Protein AF-A0A5J6Q466-F1 (afdb_monomer_lite)

Secondary structure (DSSP, 8-state):
-PPPPP---PPPPEE--SS-SEEEEEEEETTEEEEEEE----TTTEEE-HHHHHHHHHTSTTEEEEEEEGGGTEEEEEE-TTT--HHHHHHHHHHSPP-EEE------------------

pLDDT: mean 75.79, std 15.34, range [45.78, 94.12]

Sequence (120 aa):
MPVTPAATAAPPERLAGAGFSGLTLLHALPGRLRWRYDLPLSGDGQELDAARLRRRLLEQPGIHEVTLSPAIHSLGIRFDPAALDRERLERLLLEEPLPLRPRLAAPRATAATAPRRWGG

Radius of gyration: 20.08 Å; chains: 1; bounding box: 62×57×34 Å

Structure (mmCIF, N/CA/C/O backbone):
data_AF-A0A5J6Q466-F1
#
_entry.id   AF-A0A5J6Q466-F1
#
loop_
_atom_site.group_PDB
_atom_site.id
_atom_site.type_symbol
_atom_site.label_atom_id
_atom_site.label_alt_id
_atom_site.label_comp_id
_atom_site.label_asym_id
_atom_site.label_entity_id
_atom_site.label_seq_id
_atom_site.pdbx_PDB_ins_code
_atom_site.Cartn_x
_atom_site.Cartn_y
_atom_site.Cartn_z
_atom_site.occupancy
_atom_site.B_iso_or_equiv
_atom_site.auth_seq_id
_atom_site.auth_comp_id
_atom_site.auth_asym_id
_atom_site.auth_atom_id
_atom_site.pdbx_PDB_model_num
ATOM 1 N N . MET A 1 1 ? -35.489 -25.789 -7.309 1.00 51.00 1 MET A N 1
ATOM 2 C CA . MET A 1 1 ? -34.104 -25.417 -6.956 1.00 51.00 1 MET A CA 1
ATOM 3 C C . MET A 1 1 ? -33.791 -24.092 -7.641 1.00 51.00 1 MET A C 1
ATOM 5 O O . MET A 1 1 ? -33.480 -24.124 -8.825 1.00 51.00 1 MET A O 1
ATOM 9 N N . PRO A 1 2 ? -33.981 -22.929 -6.997 1.00 52.50 2 PRO A N 1
ATOM 10 C CA . PRO A 1 2 ? -33.559 -21.670 -7.596 1.00 52.50 2 PRO A CA 1
ATOM 11 C C . PRO A 1 2 ? -32.029 -21.585 -7.540 1.00 52.50 2 PRO A C 1
ATOM 13 O O . PRO A 1 2 ? -31.430 -21.688 -6.473 1.00 52.50 2 PRO A O 1
ATOM 16 N N . VAL A 1 3 ? -31.405 -21.452 -8.708 1.00 57.28 3 VAL A N 1
ATOM 17 C CA . VAL A 1 3 ? -29.985 -21.131 -8.842 1.00 57.28 3 VAL A CA 1
ATOM 18 C C . VAL A 1 3 ? -29.799 -19.667 -8.447 1.00 57.28 3 VAL A C 1
ATOM 20 O O . VAL A 1 3 ? -30.376 -18.772 -9.061 1.00 57.28 3 VAL A O 1
ATOM 23 N N . THR A 1 4 ? -29.047 -19.412 -7.380 1.00 60.06 4 THR A N 1
ATOM 24 C CA . THR A 1 4 ? -28.659 -18.052 -6.994 1.00 60.06 4 THR A CA 1
ATOM 25 C C . THR A 1 4 ? -27.838 -17.451 -8.138 1.00 60.06 4 THR A C 1
ATOM 27 O O . THR A 1 4 ? -26.858 -18.082 -8.546 1.00 60.06 4 THR A O 1
ATOM 30 N N . PRO A 1 5 ? -28.192 -16.275 -8.688 1.00 52.25 5 PRO A N 1
ATOM 31 C CA . PRO A 1 5 ? -27.340 -15.633 -9.674 1.00 52.25 5 PRO A CA 1
ATOM 32 C C . PRO A 1 5 ? -26.003 -15.313 -9.007 1.00 52.25 5 PRO A C 1
ATOM 34 O O . PRO A 1 5 ? -25.960 -14.712 -7.931 1.00 52.25 5 PRO A O 1
ATOM 37 N N . ALA A 1 6 ? -24.914 -15.768 -9.630 1.00 49.34 6 ALA A N 1
ATOM 38 C CA . ALA A 1 6 ? -23.566 -15.382 -9.256 1.00 49.34 6 ALA A CA 1
ATOM 39 C C . ALA A 1 6 ? -23.532 -13.855 -9.189 1.00 49.34 6 ALA A C 1
ATOM 41 O O . ALA A 1 6 ? -23.822 -13.189 -10.183 1.00 49.34 6 ALA A O 1
ATOM 42 N N . ALA A 1 7 ? -23.255 -13.318 -8.001 1.00 45.78 7 ALA A N 1
ATOM 43 C CA . ALA A 1 7 ? -23.070 -11.895 -7.810 1.00 45.78 7 ALA A CA 1
ATOM 44 C C . ALA A 1 7 ? -22.037 -11.428 -8.838 1.00 45.78 7 ALA A C 1
ATOM 46 O O . ALA A 1 7 ? -20.866 -11.801 -8.756 1.00 45.78 7 ALA A O 1
ATOM 47 N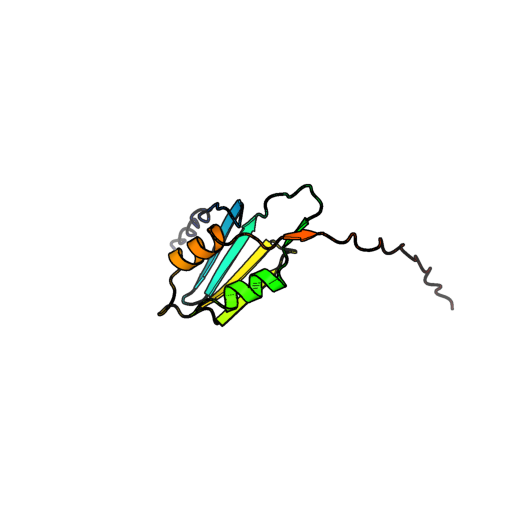 N . THR A 1 8 ? -22.493 -10.671 -9.837 1.00 45.81 8 THR A N 1
ATOM 48 C CA . THR A 1 8 ? -21.637 -9.910 -10.738 1.00 45.81 8 THR A CA 1
ATOM 49 C C . THR A 1 8 ? -20.774 -9.039 -9.843 1.00 45.81 8 THR A C 1
ATOM 51 O O . THR A 1 8 ? -21.242 -8.031 -9.314 1.00 45.81 8 THR A O 1
ATOM 54 N N . ALA A 1 9 ? -19.544 -9.484 -9.587 1.00 48.94 9 ALA A N 1
ATOM 55 C CA . ALA A 1 9 ? -18.566 -8.700 -8.866 1.00 48.94 9 ALA A CA 1
ATOM 56 C C . ALA A 1 9 ? -18.414 -7.402 -9.654 1.00 48.94 9 ALA A C 1
ATOM 58 O O . ALA A 1 9 ? -18.011 -7.429 -10.820 1.00 48.94 9 ALA A O 1
ATOM 59 N N . ALA A 1 10 ? -18.828 -6.290 -9.047 1.00 47.12 10 ALA A N 1
ATOM 60 C CA . ALA A 1 10 ? -18.618 -4.975 -9.621 1.00 47.12 10 ALA A CA 1
ATOM 61 C C . ALA A 1 10 ? -17.146 -4.868 -10.056 1.00 47.12 10 ALA A C 1
ATOM 63 O O . ALA A 1 10 ? -16.268 -5.368 -9.338 1.00 47.12 10 ALA A O 1
ATOM 64 N N . PRO A 1 11 ? -16.861 -4.289 -11.236 1.00 54.97 11 PRO A N 1
ATOM 65 C CA . PRO A 1 11 ? -15.489 -4.101 -11.670 1.00 54.97 11 PRO A CA 1
ATOM 66 C C . PRO A 1 11 ? -14.735 -3.359 -10.560 1.00 54.97 11 PRO A C 1
ATOM 68 O O . PRO A 1 11 ? -15.267 -2.388 -10.016 1.00 54.97 11 PRO A O 1
ATOM 71 N N . PRO A 1 12 ? -13.543 -3.833 -10.170 1.00 58.94 12 PRO A N 1
ATOM 72 C CA . PRO A 1 12 ? -12.835 -3.251 -9.047 1.00 58.94 12 PRO A CA 1
ATOM 73 C C . PRO A 1 12 ? -12.525 -1.785 -9.354 1.00 58.94 12 PRO A C 1
ATOM 75 O O . PRO A 1 12 ? -11.992 -1.460 -10.417 1.00 58.94 12 PRO A O 1
ATOM 78 N N . GLU A 1 13 ? -12.902 -0.909 -8.427 1.00 65.44 13 GLU A N 1
ATOM 79 C CA . GLU A 1 13 ? -12.701 0.532 -8.546 1.00 65.44 13 GLU A CA 1
ATOM 80 C C . GLU A 1 13 ? -11.212 0.820 -8.752 1.00 65.44 13 GLU A C 1
ATOM 82 O O . GLU A 1 13 ? -10.364 0.332 -7.995 1.00 65.44 13 GLU A O 1
ATOM 87 N N . ARG A 1 14 ? -10.898 1.570 -9.815 1.00 63.91 14 ARG A N 1
ATOM 88 C CA . ARG A 1 14 ? -9.527 1.921 -10.184 1.00 63.91 14 ARG A CA 1
ATOM 89 C C . ARG A 1 14 ? -9.260 3.378 -9.842 1.00 63.91 14 ARG A C 1
ATOM 91 O O . ARG A 1 14 ? -9.918 4.261 -10.382 1.00 63.91 14 ARG A O 1
ATOM 98 N N . LEU A 1 15 ? -8.272 3.618 -8.987 1.00 68.31 15 LEU A N 1
ATOM 99 C CA . LEU A 1 15 ? -7.842 4.961 -8.586 1.00 68.31 15 LEU 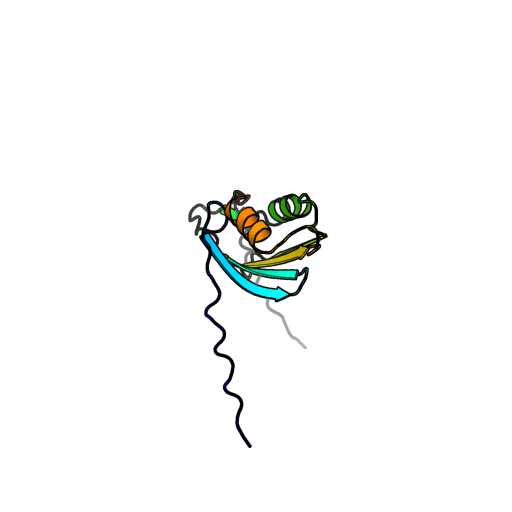A CA 1
ATOM 100 C C . LEU A 1 15 ? -6.444 5.266 -9.136 1.00 68.31 15 LEU A C 1
ATOM 102 O O . LEU A 1 15 ? -5.619 4.359 -9.217 1.00 68.31 15 LEU A O 1
ATOM 106 N N . ALA A 1 16 ? -6.166 6.518 -9.502 1.00 63.06 16 ALA A N 1
ATOM 107 C CA . ALA A 1 16 ? -4.870 6.958 -10.031 1.00 63.06 16 ALA A CA 1
ATOM 108 C C . ALA A 1 16 ? -4.379 8.214 -9.294 1.00 63.06 16 ALA A C 1
ATOM 110 O O . ALA A 1 16 ? -5.186 9.079 -8.953 1.00 63.06 16 ALA A O 1
ATOM 111 N N . GLY A 1 17 ? -3.075 8.296 -9.017 1.00 59.75 17 GLY A N 1
ATOM 112 C CA . GLY A 1 17 ? -2.470 9.363 -8.217 1.00 59.75 17 GLY A CA 1
ATOM 113 C C . GLY A 1 17 ? -0.995 9.592 -8.545 1.00 59.75 17 GLY A C 1
ATOM 114 O O . GLY A 1 17 ? -0.439 8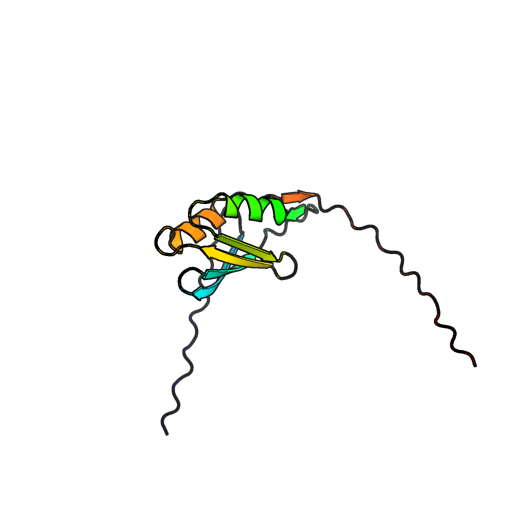.956 -9.439 1.00 59.75 17 GLY A O 1
ATOM 115 N N . ALA A 1 18 ? -0.363 10.517 -7.820 1.00 59.16 18 ALA A N 1
ATOM 116 C CA . ALA A 1 18 ? 1.048 10.869 -7.992 1.00 59.16 18 ALA A CA 1
ATOM 117 C C . ALA A 1 18 ? 2.000 9.714 -7.625 1.00 59.16 18 ALA A C 1
ATOM 119 O O . ALA A 1 18 ? 3.110 9.636 -8.151 1.00 59.16 18 ALA A O 1
ATOM 120 N N . GLY A 1 19 ? 1.557 8.818 -6.738 1.00 65.25 19 GLY A N 1
ATOM 121 C CA . GLY A 1 19 ? 2.235 7.571 -6.409 1.00 65.25 19 GLY A CA 1
ATOM 122 C C . GLY A 1 19 ? 1.953 6.472 -7.436 1.00 65.25 19 GLY A C 1
ATOM 123 O O . GLY A 1 19 ? 2.687 6.290 -8.406 1.00 65.25 19 GLY A O 1
ATOM 124 N N . PHE A 1 20 ? 0.893 5.699 -7.207 1.00 73.25 20 PHE A N 1
ATOM 125 C CA . PHE A 1 20 ? 0.484 4.619 -8.107 1.00 73.25 20 PHE A CA 1
ATOM 126 C C . PHE A 1 20 ? -0.374 5.128 -9.272 1.00 73.25 20 PHE A C 1
ATOM 128 O O . PHE A 1 20 ? -1.351 5.852 -9.077 1.00 73.25 20 PHE A O 1
ATOM 135 N N . SER A 1 21 ? -0.065 4.673 -10.491 1.00 69.81 21 SER A N 1
ATOM 136 C CA . SER A 1 21 ? -0.826 5.015 -11.707 1.00 69.81 21 SER A CA 1
ATOM 137 C C . SER A 1 21 ? -2.170 4.288 -11.799 1.00 69.81 21 SER A C 1
A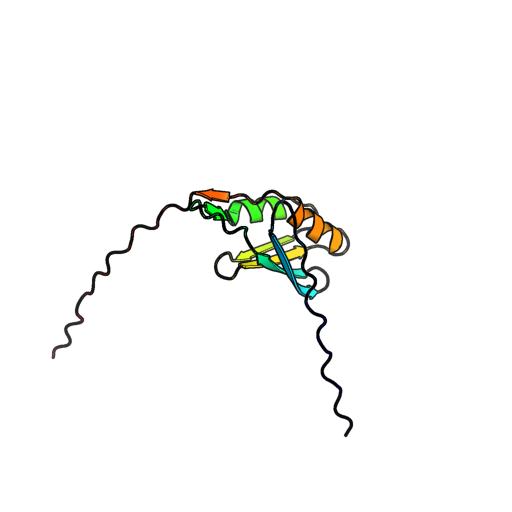TOM 139 O O . SER A 1 21 ? -3.025 4.644 -12.606 1.00 69.81 21 SER A O 1
ATOM 141 N N . GLY A 1 22 ? -2.348 3.256 -10.978 1.00 78.06 22 GLY A N 1
ATOM 142 C CA . GLY A 1 22 ? -3.572 2.485 -10.857 1.00 78.06 22 GLY A CA 1
ATOM 143 C C . GLY A 1 22 ? -3.564 1.709 -9.548 1.00 78.06 22 GLY A C 1
ATOM 144 O O . GLY A 1 22 ? -2.602 1.007 -9.260 1.00 78.06 22 GLY A O 1
ATOM 145 N N . LEU A 1 23 ? -4.626 1.810 -8.758 1.00 83.62 23 LEU A N 1
ATOM 146 C CA . LEU A 1 23 ? -4.906 0.954 -7.608 1.00 83.62 23 LEU A CA 1
ATOM 147 C C . LEU A 1 23 ? -6.222 0.247 -7.868 1.00 83.62 23 LEU A C 1
ATOM 149 O O . LEU A 1 23 ? -7.239 0.895 -8.064 1.00 83.62 23 LEU A O 1
ATOM 153 N N . THR A 1 24 ? -6.189 -1.076 -7.892 1.00 88.81 24 THR A N 1
ATOM 154 C CA . THR A 1 24 ? -7.350 -1.944 -8.075 1.00 88.81 24 THR A CA 1
ATOM 155 C C . THR A 1 24 ? -7.555 -2.724 -6.787 1.00 88.81 24 THR A C 1
ATOM 157 O O . THR A 1 24 ? -6.714 -3.552 -6.427 1.00 88.81 24 THR A O 1
ATOM 160 N N . LEU A 1 25 ? -8.646 -2.470 -6.071 1.00 88.62 25 LEU A N 1
ATOM 161 C CA . LEU A 1 25 ? -8.950 -3.205 -4.846 1.00 88.62 25 LEU A CA 1
ATOM 162 C C . LEU A 1 25 ? -9.288 -4.669 -5.177 1.00 88.62 25 LEU A C 1
ATOM 164 O O . LEU A 1 25 ? -10.211 -4.943 -5.937 1.00 88.62 25 LEU A O 1
ATOM 168 N N . LEU A 1 26 ? -8.532 -5.613 -4.609 1.00 88.44 26 LEU A N 1
ATOM 169 C CA . LEU A 1 26 ? -8.768 -7.052 -4.771 1.00 88.44 26 LEU A CA 1
ATOM 170 C C . LEU A 1 26 ? -9.607 -7.621 -3.628 1.00 88.44 26 LEU A C 1
ATOM 172 O O . LEU A 1 26 ? -10.518 -8.410 -3.858 1.00 88.44 26 LEU A O 1
ATOM 176 N N . HIS A 1 27 ? -9.276 -7.248 -2.391 1.00 85.50 27 HIS A N 1
ATOM 177 C CA . HIS A 1 27 ? -9.974 -7.727 -1.202 1.00 85.50 27 HIS A CA 1
ATOM 178 C C . HIS A 1 27 ? -10.099 -6.621 -0.163 1.00 85.50 27 HIS A C 1
ATOM 180 O O . HIS A 1 27 ? -9.103 -5.979 0.179 1.00 85.50 27 HIS A O 1
ATOM 186 N N . ALA A 1 28 ? -11.304 -6.478 0.386 1.00 88.00 28 ALA A N 1
ATOM 187 C CA . ALA A 1 28 ? -11.583 -5.660 1.554 1.00 88.00 28 ALA A CA 1
ATOM 188 C C . ALA A 1 28 ? -12.183 -6.513 2.666 1.00 88.00 28 ALA A C 1
ATOM 190 O O . ALA A 1 28 ? -13.271 -7.066 2.534 1.00 88.00 28 ALA A O 1
ATOM 191 N N . LEU A 1 29 ? -11.438 -6.620 3.758 1.00 88.00 29 LEU A N 1
ATOM 192 C CA . LEU A 1 29 ? -11.861 -7.209 5.016 1.00 88.00 29 LEU A CA 1
ATOM 193 C C . LEU A 1 29 ? -11.693 -6.139 6.107 1.00 88.00 29 LEU A C 1
ATOM 195 O O . LEU A 1 29 ? -10.812 -5.282 5.987 1.00 88.00 29 LEU A O 1
ATOM 199 N N . PRO A 1 30 ? -12.482 -6.176 7.190 1.00 82.31 30 PRO A N 1
ATOM 200 C CA . PRO A 1 30 ? -12.262 -5.288 8.326 1.00 82.31 30 PRO A CA 1
ATOM 201 C C . PRO A 1 30 ? -10.812 -5.386 8.828 1.00 82.31 30 PRO A C 1
ATOM 203 O O . PRO A 1 30 ? -10.328 -6.475 9.140 1.00 82.31 30 PRO A O 1
ATOM 206 N N . GLY A 1 31 ? -10.101 -4.256 8.834 1.00 88.19 31 GLY A N 1
ATOM 207 C CA . GLY A 1 31 ? -8.693 -4.173 9.233 1.00 88.19 31 GLY A CA 1
ATOM 208 C C . GLY A 1 31 ? -7.688 -4.812 8.266 1.00 88.19 31 GLY A C 1
ATOM 209 O O . GLY A 1 31 ? -6.511 -4.944 8.607 1.00 88.19 31 GLY A O 1
ATOM 210 N N . ARG A 1 32 ? -8.103 -5.231 7.061 1.00 92.00 32 ARG A N 1
ATOM 211 C CA . ARG A 1 32 ? -7.190 -5.756 6.038 1.00 92.00 32 ARG A CA 1
ATOM 212 C C . ARG A 1 32 ? -7.656 -5.434 4.625 1.00 92.00 32 ARG A C 1
ATOM 214 O O . ARG A 1 32 ? -8.690 -5.910 4.167 1.00 92.00 32 ARG A O 1
ATOM 221 N N . LEU A 1 33 ? -6.812 -4.731 3.887 1.00 91.88 33 LEU A N 1
ATOM 222 C CA . LEU A 1 33 ? -7.048 -4.396 2.489 1.00 91.88 33 LEU A CA 1
ATOM 223 C C . LEU A 1 33 ? -5.926 -4.953 1.618 1.00 91.88 33 LEU A C 1
ATOM 225 O O . LEU A 1 33 ? -4.765 -5.017 2.026 1.00 91.88 33 LEU A O 1
ATOM 229 N N . ARG A 1 34 ? -6.280 -5.392 0.411 1.00 91.69 34 ARG A N 1
ATOM 230 C CA . ARG A 1 34 ? -5.318 -5.832 -0.598 1.00 91.69 34 ARG A CA 1
ATOM 231 C C . ARG A 1 34 ? -5.641 -5.188 -1.930 1.00 91.69 34 ARG A C 1
ATOM 233 O O . ARG A 1 34 ? -6.725 -5.400 -2.466 1.00 91.69 34 ARG A O 1
ATOM 240 N N . TRP A 1 35 ? -4.662 -4.499 -2.492 1.00 91.06 35 TRP A N 1
ATOM 241 C CA . TRP A 1 35 ? -4.723 -3.891 -3.810 1.00 91.06 35 TRP A CA 1
ATOM 242 C C . TRP A 1 35 ? -3.749 -4.572 -4.766 1.00 91.06 35 TRP A C 1
ATOM 244 O O . TRP A 1 35 ? -2.676 -5.048 -4.379 1.00 91.06 35 TRP A O 1
ATOM 254 N N . ARG A 1 36 ? -4.126 -4.586 -6.040 1.00 90.00 36 ARG A N 1
ATOM 255 C CA . ARG A 1 36 ? -3.193 -4.689 -7.155 1.00 90.00 36 ARG A CA 1
ATOM 256 C C . ARG A 1 36 ? -2.872 -3.278 -7.614 1.00 90.00 36 ARG A C 1
ATOM 258 O O . ARG A 1 36 ? -3.791 -2.472 -7.734 1.00 90.00 36 ARG A O 1
ATOM 265 N N . TYR A 1 37 ? -1.606 -2.984 -7.856 1.00 87.38 37 TYR A N 1
ATOM 266 C CA . TYR A 1 37 ? -1.193 -1.663 -8.306 1.00 87.38 37 TYR A CA 1
ATOM 267 C C . TYR A 1 37 ? -0.556 -1.698 -9.689 1.00 87.38 37 TYR A C 1
ATOM 269 O O . TYR A 1 37 ? -0.026 -2.712 -10.128 1.00 87.38 37 TYR A O 1
ATOM 277 N N . ASP A 1 38 ? -0.581 -0.564 -10.366 1.00 81.75 38 ASP A N 1
ATOM 278 C CA . ASP A 1 38 ? 0.207 -0.317 -11.558 1.00 81.75 38 ASP A CA 1
ATOM 279 C C . ASP A 1 38 ? 1.301 0.680 -11.197 1.00 81.75 38 ASP A C 1
ATOM 281 O O . ASP A 1 38 ? 1.055 1.709 -10.559 1.00 81.75 38 ASP A O 1
ATOM 285 N N . LEU A 1 39 ? 2.526 0.347 -11.587 1.00 74.06 39 LEU A N 1
ATOM 286 C CA . LEU A 1 39 ? 3.620 1.300 -11.569 1.00 74.06 39 LEU A CA 1
ATOM 287 C C . LEU A 1 39 ? 3.572 2.079 -12.880 1.00 74.06 39 LEU A C 1
ATOM 289 O O . LEU A 1 39 ? 3.298 1.466 -13.920 1.00 74.06 39 LEU A O 1
ATOM 293 N N . PRO A 1 40 ? 3.875 3.387 -12.869 1.00 65.19 40 PRO A N 1
ATOM 294 C CA . PRO A 1 40 ? 4.211 4.042 -14.117 1.00 65.19 40 PRO A CA 1
ATOM 295 C C . PRO A 1 40 ? 5.353 3.225 -14.723 1.00 65.19 40 PRO A C 1
ATOM 297 O O . PRO A 1 40 ? 6.315 2.891 -14.027 1.00 65.19 40 PRO A O 1
ATOM 300 N N . LEU A 1 41 ? 5.208 2.820 -15.986 1.00 55.22 41 LEU A N 1
ATOM 301 C CA . LEU A 1 41 ? 6.291 2.226 -16.762 1.00 55.22 41 LEU A CA 1
ATOM 302 C C . LEU A 1 41 ? 7.399 3.280 -16.846 1.00 55.22 41 LEU A C 1
ATOM 304 O O . LEU A 1 41 ? 7.473 4.036 -17.809 1.00 55.22 41 LEU A O 1
ATOM 308 N N . SER A 1 42 ? 8.235 3.386 -15.815 1.00 52.09 42 SER A N 1
ATOM 309 C CA . SER A 1 42 ? 9.460 4.160 -15.882 1.00 52.09 42 SER A CA 1
ATOM 310 C C . SER A 1 42 ? 10.370 3.384 -16.820 1.00 52.09 42 SER A C 1
ATOM 312 O O . SER A 1 42 ? 11.051 2.441 -16.414 1.00 52.09 42 SER A O 1
ATOM 314 N N . GLY A 1 43 ? 10.334 3.761 -18.099 1.00 52.12 43 GLY A N 1
ATOM 315 C CA . GLY A 1 43 ? 11.239 3.269 -19.138 1.00 52.12 43 GLY A CA 1
ATOM 316 C C . GLY A 1 43 ? 12.721 3.486 -18.805 1.00 52.12 43 GLY A C 1
ATOM 317 O O . GLY A 1 43 ? 13.584 2.951 -19.488 1.00 52.12 43 GLY A O 1
ATOM 318 N N . ASP A 1 44 ? 13.014 4.200 -17.718 1.00 60.78 44 ASP A N 1
ATOM 319 C CA . ASP A 1 44 ? 14.332 4.655 -17.282 1.00 60.78 44 ASP A CA 1
ATOM 320 C C . ASP A 1 44 ? 15.101 3.671 -16.387 1.00 60.78 44 ASP A C 1
ATOM 322 O O . ASP A 1 44 ? 16.010 4.068 -15.662 1.00 60.78 44 ASP A O 1
ATOM 326 N N . GLY A 1 45 ? 14.742 2.383 -16.381 1.00 67.19 45 GLY A N 1
ATOM 327 C CA . GLY A 1 45 ? 15.468 1.396 -15.576 1.00 67.19 45 GLY A CA 1
ATOM 328 C C . GLY A 1 45 ? 15.379 1.676 -14.074 1.00 67.19 45 GLY A C 1
ATOM 329 O O . GLY A 1 45 ? 16.344 1.466 -13.350 1.00 67.19 45 GLY A O 1
ATOM 330 N N . GLN A 1 46 ? 14.228 2.151 -13.601 1.00 75.31 46 GLN A N 1
ATOM 331 C CA . GLN A 1 46 ? 13.936 2.338 -12.180 1.00 75.31 46 GLN A CA 1
ATOM 332 C C . GLN A 1 46 ? 13.054 1.184 -11.684 1.00 75.31 46 GLN A C 1
ATOM 334 O O . GLN A 1 46 ? 12.231 0.648 -12.426 1.00 75.31 46 GLN A O 1
ATOM 339 N N . GLU A 1 47 ? 13.207 0.792 -10.425 1.00 79.56 47 GLU A N 1
ATOM 340 C CA . GLU A 1 47 ? 12.325 -0.158 -9.750 1.00 79.56 47 GLU A CA 1
ATOM 341 C C . GLU A 1 47 ? 11.770 0.432 -8.451 1.00 79.56 47 GLU A C 1
ATOM 343 O O . GLU A 1 47 ? 12.349 1.342 -7.854 1.00 79.56 47 GLU A O 1
ATOM 348 N N . LEU A 1 48 ? 10.630 -0.094 -8.003 1.00 83.00 48 LEU A N 1
ATOM 349 C CA . LEU A 1 48 ? 10.037 0.298 -6.732 1.00 83.00 48 LEU A CA 1
ATOM 350 C C . LEU A 1 48 ? 10.911 -0.192 -5.569 1.00 83.00 48 LEU A C 1
ATOM 352 O O . LEU A 1 48 ? 11.121 -1.395 -5.394 1.00 83.00 48 LEU A O 1
ATOM 356 N N . ASP A 1 49 ? 11.344 0.730 -4.714 1.00 87.50 49 ASP A N 1
ATOM 357 C CA . ASP A 1 49 ? 11.978 0.405 -3.443 1.00 87.50 49 ASP A CA 1
ATOM 358 C C . ASP A 1 49 ? 10.921 -0.045 -2.427 1.00 87.50 49 ASP A C 1
ATOM 360 O O . ASP A 1 49 ? 10.416 0.713 -1.590 1.00 87.50 49 ASP A O 1
ATOM 364 N N . ALA A 1 50 ? 10.578 -1.328 -2.521 1.00 86.06 50 ALA A N 1
ATOM 365 C CA . ALA A 1 50 ? 9.568 -1.960 -1.690 1.00 86.06 50 ALA A CA 1
ATOM 366 C C . ALA A 1 50 ? 9.845 -1.824 -0.189 1.00 86.06 50 ALA A C 1
ATOM 368 O O . ALA A 1 50 ? 8.909 -1.674 0.596 1.00 86.06 50 ALA A O 1
ATOM 369 N N . ALA A 1 51 ? 11.117 -1.866 0.215 1.00 88.31 51 ALA A N 1
ATOM 370 C CA . ALA A 1 51 ? 11.502 -1.766 1.616 1.00 88.31 51 ALA A CA 1
ATOM 371 C C . ALA A 1 51 ? 11.249 -0.353 2.152 1.00 88.31 51 ALA A C 1
ATOM 373 O O . ALA A 1 51 ? 10.671 -0.194 3.230 1.00 88.31 51 ALA A O 1
ATOM 374 N N . ARG A 1 52 ? 11.624 0.671 1.377 1.00 88.38 52 ARG A N 1
ATOM 375 C CA . ARG A 1 52 ? 11.390 2.070 1.743 1.00 88.38 52 ARG A CA 1
ATOM 376 C C . ARG A 1 52 ? 9.904 2.408 1.782 1.00 88.38 52 ARG A C 1
ATOM 378 O O . ARG A 1 52 ? 9.468 3.048 2.738 1.00 88.38 52 ARG A O 1
ATOM 385 N N . LEU A 1 53 ? 9.127 1.940 0.803 1.00 88.12 53 LEU A N 1
ATOM 386 C CA . LEU A 1 53 ? 7.677 2.142 0.795 1.00 88.12 53 LEU A CA 1
ATOM 387 C C . LEU A 1 53 ? 7.015 1.444 1.988 1.00 88.12 53 LEU A C 1
ATOM 389 O O . LEU A 1 53 ? 6.231 2.058 2.706 1.00 88.12 53 LEU A O 1
ATOM 393 N N . ARG A 1 54 ? 7.380 0.182 2.251 1.00 90.62 54 ARG A N 1
ATOM 394 C CA . ARG A 1 54 ? 6.881 -0.575 3.406 1.00 90.62 54 ARG A CA 1
ATOM 395 C C . ARG A 1 54 ? 7.145 0.160 4.718 1.00 90.62 54 ARG A C 1
ATOM 397 O O . ARG A 1 54 ? 6.244 0.239 5.543 1.00 90.62 54 ARG A O 1
ATOM 404 N N . ARG A 1 55 ? 8.355 0.700 4.907 1.00 89.88 55 ARG A N 1
ATOM 405 C CA . ARG A 1 55 ? 8.710 1.445 6.122 1.00 89.88 55 ARG A CA 1
ATOM 406 C C . ARG A 1 55 ? 7.841 2.690 6.296 1.00 89.88 55 ARG A C 1
ATOM 408 O O . ARG A 1 55 ? 7.266 2.851 7.360 1.00 89.88 55 ARG A O 1
ATOM 415 N N . ARG A 1 56 ? 7.684 3.504 5.247 1.00 89.38 56 ARG A N 1
ATOM 416 C CA . ARG A 1 56 ? 6.832 4.707 5.287 1.00 89.38 56 ARG A CA 1
ATOM 417 C C . ARG A 1 56 ? 5.379 4.399 5.627 1.00 89.38 56 ARG A C 1
ATOM 419 O O . ARG A 1 56 ? 4.760 5.119 6.397 1.00 89.38 56 ARG A O 1
ATOM 426 N N . LEU A 1 57 ? 4.835 3.325 5.058 1.00 89.50 57 LEU A N 1
ATOM 427 C CA . LEU A 1 57 ? 3.469 2.903 5.359 1.00 89.50 57 LEU A CA 1
ATOM 428 C C . LEU A 1 57 ? 3.345 2.400 6.804 1.00 89.50 57 LEU A C 1
ATOM 430 O O . LEU A 1 57 ? 2.366 2.702 7.467 1.00 89.50 57 LEU A O 1
ATOM 434 N N . LEU A 1 58 ? 4.344 1.687 7.327 1.00 91.81 58 LEU A N 1
ATOM 435 C CA . LEU A 1 58 ? 4.356 1.255 8.731 1.00 91.81 58 LEU A CA 1
ATOM 436 C C . LEU A 1 58 ? 4.549 2.407 9.732 1.00 91.81 58 LEU A C 1
ATOM 438 O O . LEU A 1 58 ? 4.189 2.254 10.893 1.00 91.81 58 LEU A O 1
ATOM 442 N N . GLU A 1 59 ? 5.099 3.546 9.308 1.00 91.50 59 GLU A N 1
ATOM 443 C CA . GLU A 1 59 ? 5.189 4.763 10.131 1.00 91.50 59 GLU A CA 1
ATOM 444 C C . GLU A 1 59 ? 3.817 5.440 10.321 1.00 91.50 59 GLU A C 1
ATOM 446 O O . GLU A 1 59 ? 3.680 6.321 11.171 1.00 91.50 59 GLU A O 1
ATOM 451 N N . GLN A 1 60 ? 2.788 5.029 9.569 1.00 88.81 60 GLN A N 1
ATOM 452 C CA . GLN A 1 60 ? 1.448 5.592 9.693 1.00 88.81 60 GLN A CA 1
ATOM 453 C C . GLN A 1 60 ? 0.715 5.030 10.918 1.00 88.81 60 GLN A C 1
ATOM 455 O O . GLN A 1 60 ? 0.599 3.808 11.069 1.00 88.81 60 GLN A O 1
ATOM 460 N N . PRO A 1 61 ? 0.172 5.901 11.787 1.00 87.25 61 PRO A N 1
ATOM 461 C CA . PRO A 1 61 ? -0.500 5.473 13.005 1.00 87.25 61 PRO A CA 1
ATOM 462 C C . PRO A 1 61 ? -1.733 4.644 12.658 1.00 87.25 61 PRO A C 1
ATOM 464 O O . PRO A 1 61 ? -2.597 5.123 11.940 1.00 87.25 61 PRO A O 1
ATOM 467 N N . GLY A 1 62 ? -1.822 3.419 13.181 1.00 90.12 62 GLY A N 1
ATOM 468 C CA . GLY A 1 62 ? -2.928 2.495 12.911 1.00 90.12 62 GLY A CA 1
ATOM 469 C C . GLY A 1 62 ? -2.641 1.462 11.819 1.00 90.12 62 GLY A C 1
ATOM 470 O O . GLY A 1 62 ? -3.452 0.563 11.631 1.00 90.12 62 GLY A O 1
ATOM 471 N N . ILE A 1 63 ? -1.493 1.514 11.134 1.00 93.00 63 ILE A N 1
ATOM 472 C CA . ILE A 1 63 ? -1.034 0.422 10.264 1.00 93.00 63 ILE A CA 1
ATOM 473 C C . ILE A 1 63 ? -0.156 -0.542 11.071 1.00 93.00 63 ILE A C 1
ATOM 475 O O . ILE A 1 63 ? 0.800 -0.142 11.726 1.00 93.00 63 ILE A O 1
ATOM 479 N N . HIS A 1 64 ? -0.469 -1.835 11.011 1.00 93.19 64 HIS A N 1
ATOM 480 C CA . HIS A 1 64 ? 0.251 -2.880 11.748 1.00 93.19 64 HIS A CA 1
ATOM 481 C C . HIS A 1 64 ? 1.148 -3.724 10.852 1.00 93.19 64 HIS A C 1
ATOM 483 O O . HIS A 1 64 ? 2.202 -4.196 11.276 1.00 93.19 64 HIS A O 1
ATOM 489 N N . GLU A 1 65 ? 0.720 -3.955 9.613 1.00 92.69 65 GLU A N 1
ATOM 490 C CA . GLU A 1 65 ? 1.432 -4.827 8.694 1.00 92.69 65 GLU A CA 1
ATOM 491 C C . GLU A 1 65 ? 1.294 -4.322 7.266 1.00 92.69 65 GLU A C 1
ATOM 493 O O . GLU A 1 65 ? 0.218 -3.913 6.831 1.00 92.69 65 GLU A O 1
ATOM 498 N N . VAL A 1 66 ? 2.393 -4.394 6.523 1.00 93.31 66 VAL A N 1
ATOM 499 C CA . VAL A 1 66 ? 2.433 -4.048 5.106 1.00 93.31 66 VAL A CA 1
ATOM 500 C C . VAL A 1 66 ? 3.186 -5.147 4.373 1.00 93.31 66 VAL A C 1
ATOM 502 O O . VAL A 1 66 ? 4.360 -5.414 4.655 1.00 93.31 66 VAL A O 1
ATOM 505 N N . THR A 1 67 ? 2.498 -5.774 3.425 1.00 91.38 67 THR A N 1
ATOM 506 C CA . THR A 1 67 ? 3.030 -6.794 2.522 1.00 91.38 67 THR A CA 1
ATOM 507 C C . THR A 1 67 ? 3.089 -6.208 1.122 1.00 91.38 67 THR A C 1
ATOM 509 O O . THR A 1 67 ? 2.054 -5.886 0.547 1.00 91.38 67 THR A O 1
ATOM 512 N N . LEU A 1 68 ? 4.279 -6.087 0.542 1.00 89.50 68 LEU A N 1
ATOM 513 C CA . LEU A 1 68 ? 4.430 -5.569 -0.813 1.00 89.50 68 LEU A CA 1
ATOM 514 C C . LEU A 1 68 ? 5.206 -6.560 -1.676 1.00 89.50 68 LEU A C 1
ATOM 516 O O . LEU A 1 68 ? 6.281 -7.023 -1.300 1.00 89.50 68 LEU A O 1
ATOM 520 N N . SER A 1 69 ? 4.643 -6.892 -2.834 1.00 88.50 69 SER A N 1
ATOM 521 C CA . SER A 1 69 ? 5.195 -7.867 -3.771 1.00 88.50 69 SER A CA 1
ATOM 522 C C . SER A 1 69 ? 5.316 -7.239 -5.160 1.00 88.50 69 SER A C 1
ATOM 524 O O . SER A 1 69 ? 4.366 -7.322 -5.942 1.00 88.50 69 SER A O 1
ATOM 526 N N . PRO A 1 70 ? 6.475 -6.636 -5.490 1.00 82.81 70 PRO A N 1
ATOM 527 C CA . PRO A 1 70 ? 6.709 -6.009 -6.791 1.00 82.81 70 PRO A CA 1
ATOM 528 C C . PRO A 1 70 ? 6.623 -6.990 -7.958 1.00 82.81 70 PRO A C 1
ATOM 530 O O . PRO A 1 70 ? 6.203 -6.601 -9.032 1.00 82.81 70 PRO A O 1
ATOM 533 N N . ALA A 1 71 ? 6.948 -8.271 -7.750 1.00 81.88 71 ALA A N 1
ATOM 534 C CA . ALA A 1 71 ? 6.907 -9.289 -8.805 1.00 81.88 71 ALA A CA 1
ATOM 535 C C . ALA A 1 71 ? 5.491 -9.575 -9.339 1.00 81.88 71 ALA A C 1
ATOM 537 O O . ALA A 1 71 ? 5.333 -9.992 -10.480 1.00 81.88 71 ALA A O 1
ATOM 538 N N . ILE A 1 72 ? 4.466 -9.367 -8.507 1.00 84.88 72 ILE A N 1
ATOM 539 C CA . ILE A 1 72 ? 3.052 -9.618 -8.840 1.00 84.88 72 ILE A CA 1
ATOM 540 C C . ILE A 1 72 ? 2.191 -8.359 -8.681 1.00 84.88 72 ILE A C 1
ATOM 542 O O . ILE A 1 72 ? 0.965 -8.445 -8.651 1.00 84.88 72 ILE A O 1
ATOM 546 N N . HIS A 1 73 ? 2.841 -7.206 -8.508 1.00 88.12 73 HIS A N 1
ATOM 547 C CA . HIS A 1 73 ? 2.230 -5.895 -8.320 1.00 88.12 73 HIS A CA 1
ATOM 548 C C . HIS A 1 73 ? 1.127 -5.876 -7.244 1.00 88.12 73 HIS A C 1
ATOM 550 O O . HIS A 1 73 ? 0.044 -5.324 -7.432 1.00 88.12 73 HIS A O 1
ATOM 556 N N . SER A 1 74 ? 1.378 -6.531 -6.109 1.00 89.81 74 SER A N 1
ATOM 557 C CA . SER A 1 74 ? 0.402 -6.663 -5.022 1.00 89.81 74 SER A CA 1
ATOM 558 C C . SER A 1 74 ? 0.851 -5.882 -3.793 1.00 89.81 74 SER A C 1
ATOM 560 O O . SER A 1 74 ? 2.008 -5.974 -3.381 1.00 89.81 74 S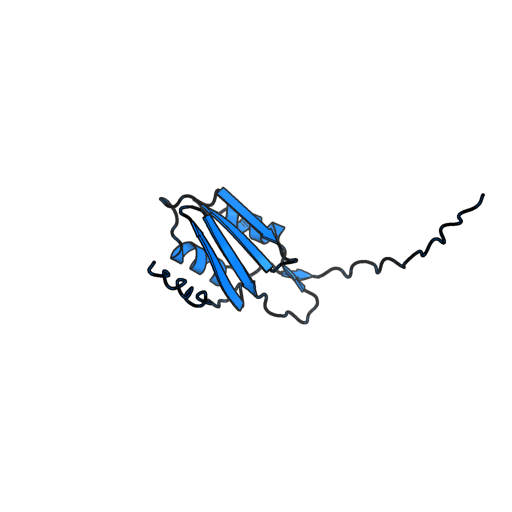ER A O 1
ATOM 562 N N . LEU A 1 75 ? -0.092 -5.182 -3.166 1.00 90.75 75 LEU A N 1
ATOM 563 C CA . LEU A 1 75 ? 0.063 -4.507 -1.881 1.00 90.75 75 LEU A CA 1
ATOM 564 C C . LEU A 1 75 ? -1.036 -4.988 -0.931 1.00 90.75 75 LEU A C 1
ATOM 566 O O . LEU A 1 75 ? -2.214 -4.929 -1.260 1.00 90.75 75 LEU A O 1
ATOM 570 N N . GLY A 1 76 ? -0.654 -5.476 0.239 1.00 93.00 76 GLY A N 1
ATOM 571 C CA . GLY A 1 76 ? -1.547 -5.798 1.342 1.00 93.00 76 GLY A CA 1
ATOM 572 C C . GLY A 1 76 ? -1.233 -4.913 2.538 1.00 93.00 76 GLY A C 1
ATOM 573 O O . GLY A 1 76 ? -0.064 -4.724 2.866 1.00 93.00 76 GLY A O 1
ATOM 574 N N . ILE A 1 77 ? -2.267 -4.396 3.190 1.00 93.69 77 ILE A N 1
ATOM 575 C CA . ILE A 1 77 ? -2.156 -3.597 4.408 1.00 93.69 77 ILE A CA 1
ATOM 576 C C . ILE A 1 77 ? -3.086 -4.192 5.457 1.00 93.69 77 ILE A C 1
ATOM 578 O O . ILE A 1 77 ? -4.257 -4.457 5.181 1.00 93.69 77 ILE A O 1
ATOM 582 N N . ARG A 1 78 ? -2.560 -4.388 6.663 1.00 94.12 78 ARG A N 1
ATOM 583 C CA . ARG A 1 78 ? -3.333 -4.678 7.868 1.00 94.12 78 ARG A CA 1
ATOM 584 C C . ARG A 1 78 ? -3.296 -3.453 8.771 1.00 94.12 78 ARG A C 1
ATOM 586 O O . ARG A 1 78 ? -2.216 -2.936 9.054 1.00 94.12 78 ARG A O 1
ATOM 593 N N . PHE A 1 79 ? -4.460 -3.008 9.211 1.00 93.75 79 PHE A N 1
ATOM 594 C CA . PHE A 1 79 ? -4.645 -1.764 9.949 1.00 93.75 79 PHE A CA 1
ATOM 595 C C . PHE A 1 79 ? -5.723 -1.925 11.023 1.00 93.75 79 PHE A C 1
ATOM 597 O O . PHE A 1 79 ? -6.495 -2.885 10.993 1.00 93.75 79 PHE A O 1
ATOM 604 N N . ASP A 1 80 ? -5.762 -0.992 11.964 1.00 91.69 80 ASP A N 1
ATOM 605 C CA . ASP A 1 80 ? -6.845 -0.856 12.929 1.00 91.69 80 ASP A CA 1
ATOM 606 C C . ASP A 1 80 ? -8.028 -0.113 12.278 1.00 91.69 80 ASP A C 1
ATOM 608 O O . ASP A 1 80 ? -7.905 1.082 11.986 1.00 91.69 80 ASP A O 1
ATOM 612 N N . PRO A 1 81 ? -9.176 -0.780 12.048 1.00 87.94 81 PRO A N 1
ATOM 613 C CA . PRO A 1 81 ? -10.345 -0.148 11.444 1.00 87.94 81 PRO A CA 1
ATOM 614 C C . PRO A 1 81 ? -10.987 0.932 12.330 1.00 87.94 81 PRO A C 1
ATOM 616 O O . PRO A 1 81 ? -11.817 1.688 11.834 1.00 87.94 81 PRO A O 1
ATOM 619 N N . ALA A 1 82 ? -10.633 1.019 13.618 1.00 87.94 82 ALA A N 1
ATOM 620 C CA . ALA A 1 82 ? -11.070 2.106 14.492 1.00 87.94 82 ALA A CA 1
ATOM 621 C C . ALA A 1 82 ? -10.233 3.388 14.314 1.00 87.94 82 ALA A C 1
ATOM 623 O O . ALA A 1 82 ? -10.700 4.474 14.653 1.00 87.94 82 ALA A O 1
ATOM 624 N N . ALA A 1 83 ? -9.009 3.273 13.785 1.00 85.44 83 ALA A N 1
ATOM 625 C CA . ALA A 1 83 ? -8.069 4.385 13.623 1.00 85.44 83 ALA A CA 1
ATOM 626 C C . ALA A 1 83 ? -7.904 4.842 12.162 1.00 85.44 83 ALA A C 1
ATOM 628 O O . ALA A 1 83 ? -7.632 6.018 11.907 1.00 85.44 83 ALA A O 1
ATOM 629 N N . LEU A 1 84 ? -8.064 3.924 11.202 1.00 86.56 84 LEU A N 1
ATOM 630 C CA . LEU A 1 84 ? -7.984 4.188 9.766 1.00 86.56 84 LEU A CA 1
ATOM 631 C C . LEU A 1 84 ? -9.140 3.545 9.015 1.00 86.56 84 LEU A C 1
ATOM 633 O O . LEU A 1 84 ? -9.526 2.411 9.279 1.00 86.56 84 LEU A O 1
ATOM 637 N N . ASP A 1 85 ? -9.618 4.255 8.003 1.00 86.56 85 ASP A N 1
ATOM 638 C CA . ASP A 1 85 ? -10.591 3.773 7.038 1.00 86.56 85 ASP A CA 1
ATOM 639 C C . ASP A 1 85 ? -9.958 3.578 5.647 1.00 86.56 85 ASP A C 1
ATOM 641 O O . ASP A 1 85 ? -8.810 3.952 5.374 1.00 86.56 85 ASP A O 1
ATOM 645 N N . ARG A 1 86 ? -10.733 2.952 4.756 1.00 85.69 86 ARG A N 1
ATOM 646 C CA . ARG A 1 86 ? -10.325 2.648 3.381 1.00 85.69 86 ARG A CA 1
ATOM 647 C C . ARG A 1 86 ? -9.964 3.907 2.592 1.00 85.69 86 ARG A C 1
ATOM 649 O O . ARG A 1 86 ? -8.934 3.896 1.926 1.00 85.69 86 ARG A O 1
ATOM 656 N N . GLU A 1 87 ? -10.787 4.953 2.641 1.00 86.06 87 GLU A N 1
ATOM 657 C CA . GLU A 1 87 ? -10.584 6.155 1.822 1.00 86.06 87 GLU A CA 1
ATOM 658 C C . GLU A 1 87 ? -9.296 6.865 2.225 1.00 86.06 87 GLU A C 1
ATOM 660 O O . GLU A 1 87 ? -8.528 7.320 1.375 1.00 86.06 87 GLU A O 1
ATOM 665 N N . ARG A 1 88 ? -9.014 6.904 3.530 1.00 86.56 88 ARG A N 1
ATOM 666 C CA . ARG A 1 88 ? -7.773 7.468 4.051 1.00 86.56 88 ARG A CA 1
ATOM 667 C C . ARG A 1 88 ? -6.545 6.673 3.610 1.00 86.56 88 ARG A C 1
ATOM 669 O O . ARG A 1 88 ? -5.541 7.282 3.244 1.00 86.56 88 ARG A O 1
ATOM 676 N N . LEU A 1 89 ? -6.624 5.341 3.600 1.00 86.50 89 LEU A N 1
ATOM 677 C CA . LEU A 1 89 ? -5.555 4.483 3.074 1.00 86.50 89 LEU A CA 1
ATOM 678 C C . LEU A 1 89 ? -5.346 4.682 1.573 1.00 86.50 89 LEU A C 1
ATOM 680 O O . LEU A 1 89 ? -4.209 4.808 1.128 1.00 86.50 89 LEU A O 1
ATOM 684 N N . GLU A 1 90 ? -6.423 4.731 0.794 1.00 86.38 90 GLU A N 1
ATOM 685 C CA . GLU A 1 90 ? -6.347 4.956 -0.650 1.00 86.38 90 GLU A CA 1
ATOM 686 C C . GLU A 1 90 ? -5.733 6.320 -0.956 1.00 86.38 90 GLU A C 1
ATOM 688 O O . GLU A 1 90 ? -4.797 6.396 -1.749 1.00 86.38 90 GLU A O 1
ATOM 693 N N . ARG A 1 91 ? -6.166 7.379 -0.265 1.00 85.31 91 ARG A N 1
ATOM 694 C CA . ARG A 1 91 ? -5.580 8.716 -0.409 1.00 85.31 91 ARG A CA 1
ATOM 695 C C . ARG A 1 91 ? -4.084 8.710 -0.114 1.00 85.31 91 ARG A C 1
ATOM 697 O O . ARG A 1 91 ? -3.309 9.210 -0.920 1.00 85.31 91 ARG A O 1
ATOM 704 N N . LEU A 1 92 ? -3.673 8.069 0.978 1.00 85.38 92 LEU A N 1
ATOM 705 C CA . LEU A 1 92 ? -2.266 7.974 1.357 1.00 85.38 92 LEU A CA 1
ATOM 706 C C . LEU A 1 92 ? -1.427 7.270 0.284 1.00 85.38 92 LEU A C 1
ATOM 708 O O . LEU A 1 92 ? -0.332 7.719 -0.033 1.00 85.38 92 LEU A O 1
ATOM 712 N N . LEU A 1 93 ? -1.949 6.200 -0.318 1.00 84.50 93 LEU A N 1
ATOM 713 C CA . LEU A 1 93 ? -1.268 5.478 -1.396 1.00 84.50 93 LEU A CA 1
ATOM 714 C C . LEU A 1 93 ? -1.193 6.272 -2.708 1.00 84.50 93 LEU A C 1
ATOM 716 O O . LEU A 1 93 ? -0.258 6.081 -3.485 1.00 84.50 93 LEU A O 1
ATOM 720 N N . LEU A 1 94 ? -2.173 7.133 -2.976 1.00 81.88 94 LEU A N 1
ATOM 721 C CA . LEU A 1 94 ? -2.214 7.972 -4.174 1.00 81.88 94 LEU A CA 1
ATOM 722 C C . LEU A 1 94 ? -1.336 9.221 -4.040 1.00 81.88 94 LEU A C 1
ATOM 724 O O . LEU A 1 94 ? -0.751 9.656 -5.033 1.00 81.88 94 LEU A O 1
ATOM 728 N N . GLU A 1 95 ? -1.252 9.783 -2.835 1.00 81.62 95 GLU A N 1
ATOM 729 C CA . GLU A 1 95 ? -0.473 10.983 -2.524 1.00 81.62 95 GLU A CA 1
ATOM 730 C C . GLU A 1 95 ? 0.997 10.675 -2.233 1.00 81.62 95 GLU A C 1
ATOM 732 O O . GLU A 1 95 ? 1.854 11.507 -2.532 1.00 81.62 95 GLU A O 1
ATOM 737 N N . GLU A 1 96 ? 1.322 9.493 -1.691 1.00 77.69 96 GLU A N 1
ATOM 738 C CA . GLU A 1 96 ? 2.715 9.166 -1.394 1.00 77.69 96 GLU A CA 1
ATOM 739 C C . GLU A 1 96 ? 3.544 9.008 -2.673 1.00 77.69 96 GLU A C 1
ATOM 741 O O . GLU A 1 96 ? 3.277 8.106 -3.479 1.00 77.69 96 GLU A O 1
ATOM 746 N N . PRO A 1 97 ? 4.611 9.808 -2.853 1.00 75.75 97 PRO A N 1
ATOM 747 C CA . PRO A 1 97 ? 5.526 9.606 -3.958 1.00 75.75 97 PRO A CA 1
ATOM 748 C C . PRO A 1 97 ? 6.185 8.234 -3.838 1.00 75.75 97 PRO A C 1
ATOM 750 O O . PRO A 1 97 ? 6.822 7.912 -2.825 1.00 75.75 97 PRO A O 1
ATOM 753 N N . LEU A 1 98 ? 6.079 7.437 -4.905 1.00 79.50 98 LEU A N 1
ATOM 754 C CA . LEU A 1 98 ? 6.707 6.125 -4.941 1.00 79.50 98 LEU A CA 1
ATOM 755 C C . LEU A 1 98 ? 8.218 6.277 -4.766 1.00 79.50 98 LEU A C 1
ATOM 757 O O . LEU A 1 98 ? 8.863 6.999 -5.533 1.00 79.50 98 LEU A O 1
ATOM 761 N N . PRO A 1 99 ? 8.822 5.592 -3.782 1.00 83.56 99 PRO A N 1
ATOM 762 C CA . PRO A 1 99 ? 10.263 5.566 -3.675 1.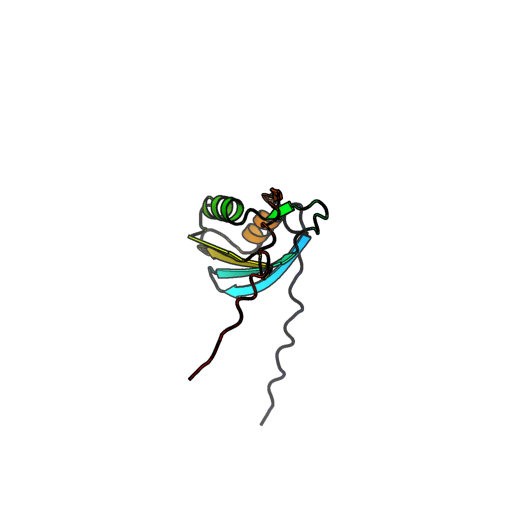00 83.56 99 PRO A CA 1
ATOM 763 C C . PRO A 1 99 ? 10.804 4.709 -4.818 1.00 83.56 99 PRO A C 1
ATOM 765 O O . PRO A 1 99 ? 10.798 3.482 -4.755 1.00 83.56 99 PRO A O 1
ATOM 768 N N . LEU A 1 100 ? 11.245 5.367 -5.883 1.00 82.06 100 LEU A N 1
ATOM 769 C CA . LEU A 1 100 ? 11.909 4.725 -7.006 1.00 82.06 100 LEU A CA 1
ATOM 770 C C . LEU A 1 100 ? 13.410 4.671 -6.738 1.00 82.06 100 LEU A C 1
ATOM 772 O O . LEU A 1 100 ? 14.001 5.629 -6.232 1.00 82.06 100 LEU A O 1
ATOM 776 N N . ARG A 1 101 ? 14.029 3.549 -7.087 1.00 80.94 101 ARG A N 1
ATOM 777 C CA . ARG A 1 101 ? 15.480 3.380 -7.056 1.00 80.94 101 ARG A CA 1
ATOM 778 C C . ARG A 1 101 ? 15.987 2.905 -8.419 1.00 80.94 101 ARG A C 1
ATOM 780 O O . ARG A 1 101 ? 15.241 2.216 -9.115 1.00 80.94 101 ARG A O 1
ATOM 787 N N . PRO A 1 102 ? 17.246 3.202 -8.777 1.00 77.81 102 PRO A N 1
ATOM 788 C CA . PRO A 1 102 ? 17.881 2.620 -9.952 1.00 77.81 102 PRO A CA 1
ATOM 789 C C . PRO A 1 102 ? 17.831 1.107 -9.892 1.00 77.81 102 PRO A C 1
ATOM 791 O O . PRO A 1 102 ? 18.271 0.491 -8.918 1.00 77.81 102 PRO A O 1
ATOM 794 N N . ARG A 1 103 ? 17.303 0.502 -10.953 1.00 71.12 103 ARG A N 1
ATOM 795 C CA . ARG A 1 103 ? 17.423 -0.927 -11.176 1.00 71.12 103 ARG A CA 1
ATOM 796 C C . ARG A 1 103 ? 18.880 -1.188 -11.511 1.00 71.12 103 ARG A C 1
ATOM 798 O O . ARG A 1 103 ? 19.323 -1.001 -12.643 1.00 71.12 103 ARG A O 1
ATOM 805 N N . LEU A 1 104 ? 19.629 -1.647 -10.518 1.00 66.50 104 LEU A N 1
ATOM 806 C CA . LEU A 1 104 ? 20.918 -2.270 -10.771 1.00 66.50 104 LEU A CA 1
ATOM 807 C C . LEU A 1 104 ? 20.667 -3.431 -11.733 1.00 66.50 104 LEU A C 1
ATOM 809 O O . LEU A 1 104 ? 19.904 -4.350 -11.424 1.00 66.50 104 LEU A O 1
ATOM 813 N N . ALA A 1 105 ? 21.255 -3.354 -12.927 1.00 58.53 105 ALA A N 1
ATOM 814 C CA . ALA A 1 105 ? 21.245 -4.465 -13.858 1.00 58.53 105 ALA A CA 1
ATOM 815 C C . ALA A 1 105 ? 21.783 -5.679 -13.098 1.00 58.53 105 ALA A C 1
ATOM 817 O O . ALA A 1 105 ? 22.945 -5.692 -12.689 1.00 58.53 105 ALA A O 1
ATOM 818 N N . ALA A 1 106 ? 20.924 -6.670 -12.849 1.00 54.75 106 ALA A N 1
ATOM 819 C CA . ALA A 1 106 ? 21.391 -7.933 -12.310 1.00 54.75 106 ALA A CA 1
ATOM 820 C C . ALA A 1 106 ? 22.519 -8.407 -13.239 1.00 54.75 106 ALA A C 1
ATOM 822 O O . ALA A 1 106 ? 22.323 -8.359 -14.463 1.00 54.75 106 ALA A O 1
ATOM 823 N N . PRO A 1 107 ? 23.689 -8.825 -12.719 1.00 48.38 107 PRO A N 1
ATOM 824 C CA . PRO A 1 107 ? 24.666 -9.471 -13.572 1.00 48.38 107 PRO A CA 1
ATOM 825 C C . PRO A 1 107 ? 23.924 -10.611 -14.261 1.00 48.38 107 PRO A C 1
ATOM 827 O O . PRO A 1 107 ? 23.310 -11.448 -13.595 1.00 48.38 107 PRO A O 1
ATOM 830 N N . ARG A 1 108 ? 23.888 -10.579 -15.600 1.00 51.44 108 ARG A N 1
ATOM 831 C CA . ARG A 1 108 ? 23.387 -11.691 -16.406 1.00 51.44 108 ARG A CA 1
ATOM 832 C C . ARG A 1 108 ? 24.156 -12.900 -15.900 1.00 51.44 108 ARG A C 1
ATOM 834 O O . ARG A 1 108 ? 25.348 -13.001 -16.170 1.00 51.44 108 ARG A O 1
ATOM 841 N N . ALA A 1 109 ? 23.504 -13.753 -15.112 1.00 54.22 109 ALA A N 1
ATOM 842 C CA . ALA A 1 109 ? 24.072 -15.027 -14.734 1.00 54.22 109 ALA A CA 1
ATOM 843 C C . ALA A 1 109 ? 24.323 -15.739 -16.059 1.00 54.22 109 ALA A C 1
ATOM 845 O O . ALA A 1 109 ? 23.387 -16.152 -16.747 1.00 54.22 109 ALA A O 1
ATOM 846 N N . THR A 1 110 ? 25.582 -15.751 -16.486 1.00 51.94 110 THR A N 1
ATOM 847 C CA . THR A 1 110 ? 26.037 -16.548 -17.608 1.00 51.94 110 THR A CA 1
ATOM 848 C C . THR A 1 110 ? 25.605 -17.958 -17.272 1.00 51.94 110 THR A C 1
ATOM 850 O O . THR A 1 110 ? 26.003 -18.508 -16.246 1.00 51.94 110 THR A O 1
ATOM 853 N N . ALA A 1 111 ? 24.700 -18.495 -18.086 1.00 52.66 111 ALA A N 1
ATOM 854 C CA . ALA A 1 111 ? 24.247 -19.862 -17.979 1.00 52.66 111 ALA A CA 1
ATOM 855 C C . ALA A 1 111 ? 25.475 -20.769 -18.101 1.00 52.66 111 ALA A C 1
ATOM 857 O O . ALA A 1 111 ? 25.923 -21.095 -19.197 1.00 52.66 111 ALA A O 1
ATOM 858 N N . ALA A 1 112 ? 26.047 -21.151 -16.962 1.00 51.97 112 ALA A N 1
ATOM 859 C CA . ALA A 1 112 ? 26.951 -22.273 -16.876 1.00 51.97 112 ALA A CA 1
ATOM 860 C C . ALA A 1 112 ? 26.080 -23.524 -17.013 1.00 51.97 112 ALA A C 1
ATOM 862 O O . ALA A 1 112 ? 25.630 -24.115 -16.032 1.00 51.97 112 ALA A O 1
ATOM 863 N N . THR A 1 113 ? 25.788 -23.886 -18.261 1.00 53.19 113 THR A N 1
ATOM 864 C CA . THR A 1 113 ? 25.322 -25.221 -18.621 1.00 53.19 113 THR A CA 1
ATOM 865 C C . THR A 1 113 ? 26.433 -26.192 -18.239 1.00 53.19 113 THR A C 1
ATOM 867 O O . THR A 1 113 ? 27.352 -26.439 -19.013 1.00 53.19 113 THR A O 1
ATOM 870 N N . ALA A 1 114 ? 26.383 -26.717 -17.019 1.00 59.53 114 ALA A N 1
ATOM 871 C CA . ALA A 1 114 ? 27.161 -27.888 -16.657 1.00 59.53 114 ALA A CA 1
ATOM 872 C C . ALA A 1 114 ? 26.456 -29.115 -17.263 1.00 59.53 114 ALA A C 1
ATOM 874 O O . ALA A 1 114 ? 25.299 -29.376 -16.913 1.00 59.53 114 ALA A O 1
ATOM 875 N N . PRO A 1 115 ? 27.089 -29.877 -18.173 1.00 58.22 115 PRO A N 1
ATOM 876 C CA . PRO A 1 115 ? 26.514 -31.131 -18.626 1.00 58.22 115 PRO A CA 1
ATOM 877 C C . PRO A 1 115 ? 26.521 -32.121 -17.457 1.00 58.22 115 PRO A C 1
ATOM 879 O O . PRO A 1 115 ? 27.573 -32.453 -16.906 1.00 58.22 115 PRO A O 1
ATOM 882 N N . ARG A 1 116 ? 25.338 -32.611 -17.069 1.00 59.47 116 ARG A N 1
ATOM 883 C CA . ARG A 1 116 ? 25.232 -33.771 -16.178 1.00 59.47 116 ARG A CA 1
ATOM 884 C C . ARG A 1 116 ? 25.753 -34.986 -16.940 1.00 59.47 116 ARG A C 1
ATOM 886 O O . ARG A 1 116 ? 25.078 -35.499 -17.827 1.00 59.47 116 ARG A O 1
ATOM 893 N N . ARG A 1 117 ? 26.958 -35.438 -16.601 1.00 58.84 117 ARG A N 1
ATOM 894 C CA . ARG A 1 117 ? 27.478 -36.736 -17.031 1.00 58.84 117 ARG A CA 1
ATOM 895 C C . ARG A 1 117 ? 26.837 -37.808 -16.149 1.00 58.84 117 ARG A C 1
ATOM 897 O O . ARG A 1 117 ? 27.216 -37.958 -14.993 1.00 58.84 117 ARG A O 1
ATOM 904 N N . TRP A 1 118 ? 25.844 -38.517 -16.679 1.00 55.59 118 TRP A N 1
ATOM 905 C CA . TRP A 1 118 ? 25.476 -39.838 -16.169 1.00 55.59 118 TRP A CA 1
ATOM 906 C C . TRP A 1 118 ? 26.432 -40.880 -16.754 1.00 55.59 118 TRP A C 1
ATOM 908 O O . TRP A 1 118 ? 26.721 -40.865 -17.949 1.00 55.59 118 TRP A O 1
ATOM 918 N N . GLY A 1 119 ? 26.931 -41.758 -15.894 1.00 61.50 119 GLY A N 1
ATOM 919 C CA . GLY A 1 119 ? 27.748 -42.921 -16.231 1.00 61.50 119 GLY A CA 1
ATOM 920 C C . GLY A 1 119 ? 28.426 -43.413 -14.955 1.00 61.50 119 GLY A C 1
ATOM 921 O O . GLY A 1 119 ? 29.017 -42.601 -14.250 1.00 61.50 119 GLY A O 1
ATOM 922 N N . GLY A 1 120 ? 28.349 -44.678 -14.573 1.00 49.78 120 GLY A N 1
ATOM 923 C CA . GLY A 1 120 ? 27.694 -45.863 -15.122 1.00 49.78 120 GLY A CA 1
ATOM 924 C C . GLY A 1 120 ? 27.839 -46.976 -14.088 1.00 49.78 120 GLY A C 1
ATOM 925 O O . GLY A 1 120 ? 28.629 -46.771 -13.135 1.00 49.78 120 GLY A O 1
#

Foldseek 3Di:
DDDDPDPPPDQFDWDDALAFRTWGWDDDDQQKTKTQTHDPPPVPQKDFPPVVVQVVQCPDPFWDGWDADRPRRMIMTGGHNVVDDDVRVVVCNRYDHGPIDHNDDDPPPPPPPDDPDDDD